Protein AF-A0A3N5V2M7-F1 (afdb_monomer_lite)

Structure (mmCIF, N/CA/C/O backbone):
data_AF-A0A3N5V2M7-F1
#
_entry.id   AF-A0A3N5V2M7-F1
#
loop_
_atom_site.group_PDB
_atom_site.id
_atom_site.type_symbol
_atom_site.label_atom_id
_atom_site.label_alt_id
_atom_site.label_comp_id
_atom_site.label_asym_id
_atom_site.label_entity_id
_atom_site.label_seq_id
_atom_site.pdbx_PDB_ins_code
_atom_site.Cartn_x
_atom_site.Cartn_y
_atom_site.Cartn_z
_atom_site.occupancy
_atom_site.B_iso_or_equiv
_atom_site.auth_seq_id
_atom_site.auth_comp_id
_atom_site.auth_asym_id
_atom_site.auth_atom_id
_atom_site.pdbx_PDB_model_num
ATOM 1 N N . MET A 1 1 ? -19.629 7.830 12.697 1.00 59.06 1 MET A N 1
ATOM 2 C CA . MET A 1 1 ? -18.990 6.710 11.971 1.00 59.06 1 MET A CA 1
ATOM 3 C C . MET A 1 1 ? -17.519 7.049 11.765 1.00 59.06 1 MET A C 1
ATOM 5 O O . MET A 1 1 ? -17.250 8.218 11.493 1.00 59.06 1 MET A O 1
ATOM 9 N N . PRO A 1 2 ? -16.573 6.112 11.951 1.00 68.38 2 PRO A N 1
ATOM 10 C CA . PRO A 1 2 ? -15.163 6.369 11.665 1.00 68.38 2 PRO A CA 1
ATOM 11 C C . PRO A 1 2 ? -15.012 6.788 10.198 1.00 68.38 2 PRO A C 1
ATOM 13 O O . PRO A 1 2 ? -15.528 6.112 9.312 1.00 68.38 2 PRO A O 1
ATOM 16 N N . LYS A 1 3 ? -14.360 7.926 9.935 1.00 85.25 3 LYS A N 1
ATOM 17 C CA . LYS A 1 3 ? -14.152 8.407 8.562 1.00 85.25 3 LYS A CA 1
ATOM 18 C C . LYS A 1 3 ? -13.081 7.541 7.899 1.00 85.25 3 LYS A C 1
ATOM 20 O O . LYS A 1 3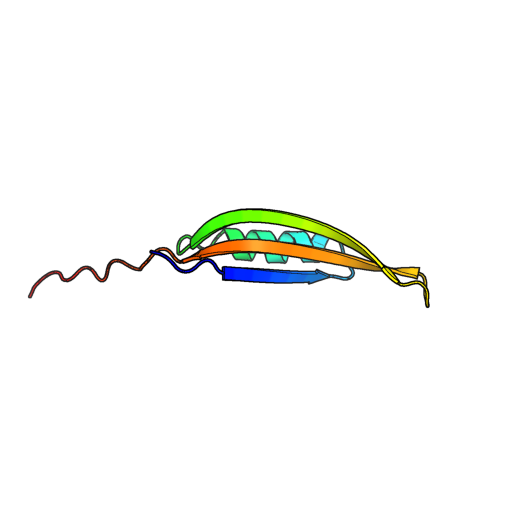 ? -11.953 7.499 8.395 1.00 85.25 3 LYS A O 1
ATOM 25 N N . GLU A 1 4 ? -13.440 6.872 6.807 1.00 91.94 4 GLU A N 1
ATOM 26 C CA . GLU A 1 4 ? -12.499 6.117 5.978 1.00 91.94 4 GLU A CA 1
ATOM 27 C C . GLU A 1 4 ? -11.376 7.035 5.471 1.00 91.94 4 GLU A C 1
ATOM 29 O O . GLU A 1 4 ? -11.596 8.207 5.147 1.00 91.94 4 GLU A O 1
ATOM 34 N N . ARG A 1 5 ? -10.154 6.505 5.454 1.00 93.75 5 ARG A N 1
ATOM 35 C CA . ARG A 1 5 ? -8.943 7.160 4.966 1.00 93.75 5 ARG A CA 1
ATOM 36 C C . ARG A 1 5 ? -8.231 6.249 3.977 1.00 93.75 5 ARG A C 1
ATOM 38 O O . ARG A 1 5 ? -8.326 5.028 4.065 1.00 93.75 5 ARG A O 1
ATOM 45 N N . ILE A 1 6 ? -7.475 6.870 3.079 1.00 95.00 6 ILE A N 1
ATOM 46 C CA . ILE A 1 6 ? -6.639 6.187 2.096 1.00 95.00 6 ILE A CA 1
ATOM 47 C C . ILE A 1 6 ? -5.200 6.638 2.321 1.00 95.00 6 ILE A C 1
ATOM 49 O O . ILE A 1 6 ? -4.932 7.838 2.409 1.00 95.00 6 ILE A O 1
ATOM 53 N N . LYS A 1 7 ? -4.279 5.682 2.428 1.00 95.12 7 LYS A N 1
ATOM 54 C CA . LYS A 1 7 ? -2.836 5.925 2.417 1.00 95.12 7 LYS A CA 1
ATOM 55 C C . LYS A 1 7 ? -2.261 5.368 1.120 1.00 95.12 7 LYS A C 1
ATOM 57 O O . LYS A 1 7 ? -2.526 4.222 0.776 1.00 95.12 7 LYS A O 1
ATOM 62 N N . PHE A 1 8 ? -1.495 6.197 0.422 1.00 94.88 8 PHE A N 1
ATOM 63 C CA . PHE A 1 8 ? -0.777 5.828 -0.790 1.00 94.88 8 PHE A CA 1
ATOM 64 C C . PHE A 1 8 ? 0.695 5.558 -0.472 1.00 94.88 8 PHE A C 1
ATOM 66 O O . PHE A 1 8 ? 1.299 6.305 0.309 1.00 94.88 8 PHE A O 1
ATOM 73 N N . PHE A 1 9 ? 1.240 4.521 -1.096 1.00 94.38 9 PHE A N 1
ATOM 74 C CA . PHE A 1 9 ? 2.649 4.150 -1.072 1.00 94.38 9 PHE A CA 1
ATOM 75 C C . PHE A 1 9 ? 3.151 4.006 -2.505 1.00 94.38 9 PHE A C 1
ATOM 77 O O . PHE A 1 9 ? 2.412 3.528 -3.364 1.00 94.38 9 PHE A O 1
ATOM 84 N N . ARG A 1 10 ? 4.400 4.410 -2.738 1.00 92.44 10 ARG A N 1
ATOM 85 C CA . ARG A 1 10 ? 5.102 4.274 -4.014 1.00 92.44 10 ARG A CA 1
ATOM 86 C C . ARG A 1 10 ? 6.556 3.934 -3.744 1.00 92.44 10 ARG A C 1
ATOM 88 O O . ARG A 1 10 ? 7.197 4.630 -2.962 1.00 92.44 10 ARG A O 1
ATOM 95 N N . SER A 1 11 ? 7.075 2.937 -4.445 1.00 91.12 11 SER A N 1
ATOM 96 C CA . SER A 1 11 ? 8.489 2.573 -4.419 1.00 91.12 11 SER A CA 1
ATOM 97 C C . SER A 1 11 ? 8.982 2.211 -5.816 1.00 91.12 11 SER A C 1
ATOM 99 O O . SER A 1 11 ? 8.216 1.722 -6.644 1.00 91.12 11 SER A O 1
ATOM 101 N N . TYR A 1 12 ? 10.272 2.419 -6.064 1.00 88.44 12 TYR A N 1
ATOM 102 C CA . TYR A 1 12 ? 10.965 1.913 -7.256 1.00 88.44 12 TYR A CA 1
ATOM 103 C C . TYR A 1 12 ? 11.465 0.471 -7.059 1.00 88.44 12 TYR A C 1
ATOM 105 O O . TYR A 1 12 ? 11.834 -0.203 -8.015 1.00 88.44 12 TYR A O 1
ATOM 113 N N . GLU A 1 13 ? 11.439 -0.022 -5.817 1.00 85.69 13 GLU A N 1
ATOM 114 C CA . GLU A 1 13 ? 11.871 -1.365 -5.433 1.00 85.69 13 GLU A CA 1
ATOM 115 C C . GLU A 1 13 ? 10.729 -2.119 -4.725 1.00 85.69 13 GLU A C 1
ATOM 117 O O . GLU A 1 13 ? 10.126 -1.560 -3.798 1.00 85.69 13 GLU A O 1
ATOM 122 N N . PRO A 1 14 ? 10.446 -3.390 -5.080 1.00 79.38 14 PRO A N 1
ATOM 123 C CA . PRO A 1 14 ? 9.367 -4.164 -4.457 1.00 79.38 14 PRO A CA 1
ATOM 124 C C . PRO A 1 14 ? 9.526 -4.295 -2.938 1.00 79.38 14 PRO A C 1
ATOM 126 O O . PRO A 1 14 ? 8.568 -4.102 -2.192 1.00 79.38 14 PRO A O 1
ATOM 129 N N . HIS A 1 15 ? 10.749 -4.576 -2.476 1.00 86.00 15 HIS A N 1
ATOM 130 C CA . HIS A 1 15 ? 11.034 -4.791 -1.056 1.00 86.00 15 HIS A CA 1
ATOM 131 C C . HIS A 1 15 ? 10.820 -3.531 -0.210 1.00 86.00 15 HIS A C 1
ATOM 133 O O . HIS A 1 15 ? 10.327 -3.633 0.911 1.00 86.00 15 HIS A O 1
ATOM 139 N N . GLY A 1 16 ? 11.128 -2.347 -0.751 1.00 87.12 16 GLY A N 1
ATOM 140 C CA . GLY A 1 16 ? 10.867 -1.080 -0.063 1.00 87.12 16 GLY A CA 1
ATOM 141 C C . GLY A 1 16 ? 9.371 -0.834 0.148 1.00 87.12 16 GLY A C 1
ATOM 142 O O . GLY A 1 16 ? 8.955 -0.437 1.233 1.00 87.12 16 GLY A O 1
ATOM 143 N N . LEU A 1 17 ? 8.543 -1.163 -0.854 1.00 90.88 17 LEU A N 1
ATOM 144 C CA . LEU A 1 17 ? 7.089 -1.021 -0.743 1.00 90.88 17 LEU A CA 1
ATOM 145 C C . LEU A 1 17 ? 6.514 -1.931 0.350 1.00 90.88 17 LEU A C 1
ATOM 147 O O . LEU A 1 17 ? 5.668 -1.508 1.136 1.00 90.88 17 LEU A O 1
ATOM 151 N N . GLU A 1 18 ? 6.971 -3.182 0.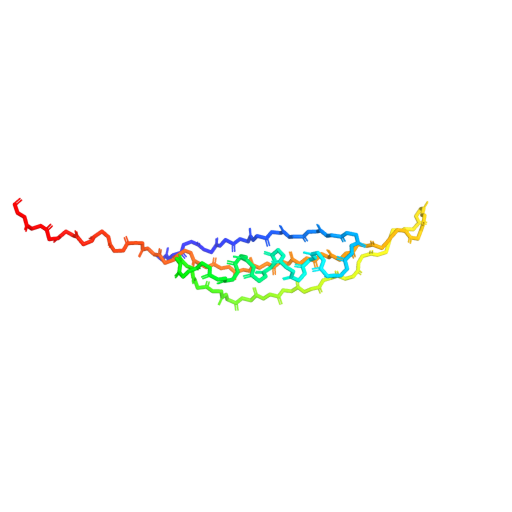393 1.00 90.31 18 GLU A N 1
ATOM 152 C CA . GLU A 1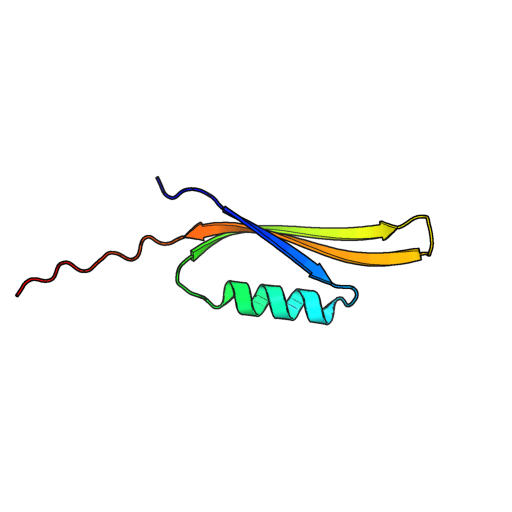 18 ? 6.521 -4.163 1.378 1.00 90.31 18 GLU A CA 1
ATOM 153 C C . GLU A 1 18 ? 6.869 -3.729 2.810 1.00 90.31 18 GLU A C 1
ATOM 155 O O . GLU A 1 18 ? 6.017 -3.801 3.697 1.00 90.31 18 GLU A O 1
ATOM 160 N N . GLN A 1 19 ? 8.082 -3.213 3.035 1.00 92.62 19 GLN A N 1
ATOM 161 C CA . GLN A 1 19 ? 8.508 -2.704 4.343 1.00 92.62 19 GLN A CA 1
ATOM 162 C C . GLN A 1 19 ? 7.652 -1.525 4.815 1.00 92.62 19 GLN A C 1
ATOM 164 O O . GLN A 1 19 ? 7.176 -1.531 5.952 1.00 92.62 19 GLN A O 1
ATOM 169 N N . ASP A 1 20 ? 7.405 -0.545 3.944 1.00 92.56 20 ASP A N 1
ATOM 170 C CA . ASP A 1 20 ? 6.598 0.630 4.281 1.00 92.56 20 ASP A CA 1
ATOM 171 C C . ASP A 1 20 ? 5.149 0.260 4.618 1.00 92.56 20 ASP A C 1
ATOM 173 O O . ASP A 1 20 ? 4.555 0.811 5.554 1.00 92.56 20 ASP A O 1
ATOM 177 N N . ILE A 1 21 ? 4.576 -0.688 3.870 1.00 93.62 21 ILE A N 1
ATOM 178 C CA . ILE A 1 21 ? 3.236 -1.207 4.139 1.00 93.62 21 ILE A CA 1
ATOM 179 C C . ILE A 1 21 ? 3.235 -1.965 5.463 1.00 93.62 21 ILE A C 1
ATOM 181 O O . ILE A 1 21 ? 2.383 -1.676 6.295 1.00 93.62 21 ILE A O 1
ATOM 185 N N . ASN A 1 22 ? 4.181 -2.871 5.712 1.00 93.25 22 ASN A N 1
ATOM 186 C CA . ASN A 1 22 ? 4.237 -3.640 6.959 1.00 93.25 22 ASN A CA 1
ATOM 187 C C . ASN A 1 22 ? 4.374 -2.732 8.185 1.00 93.25 22 ASN A C 1
ATOM 189 O O . ASN A 1 22 ? 3.566 -2.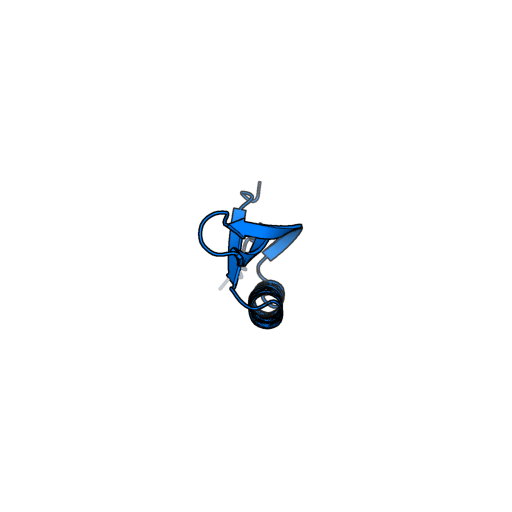830 9.109 1.00 93.25 22 ASN A O 1
ATOM 193 N N . HIS A 1 23 ? 5.293 -1.766 8.148 1.00 93.25 23 HIS A N 1
ATOM 194 C CA . HIS A 1 23 ? 5.426 -0.765 9.206 1.00 93.25 23 HIS A CA 1
ATOM 195 C C . HIS A 1 23 ? 4.136 0.052 9.380 1.00 93.25 23 HIS A C 1
ATOM 197 O O . HIS A 1 23 ? 3.711 0.361 10.498 1.00 93.25 23 HIS A O 1
ATOM 203 N N . PHE A 1 24 ? 3.447 0.379 8.279 1.00 92.75 24 PHE A N 1
ATOM 204 C CA . PHE A 1 24 ? 2.122 0.967 8.385 1.00 92.75 24 PHE A CA 1
ATOM 205 C C . PHE A 1 24 ? 1.150 0.011 9.072 1.00 92.75 24 PHE A C 1
ATOM 207 O O . PHE A 1 24 ? 0.460 0.466 9.971 1.00 92.75 24 PHE A O 1
ATOM 214 N N . LEU A 1 25 ? 1.077 -1.271 8.722 1.00 91.25 25 LEU A N 1
ATOM 215 C CA . LEU A 1 25 ? 0.123 -2.238 9.278 1.00 91.25 25 LEU A CA 1
ATOM 216 C C . LEU A 1 25 ? 0.317 -2.505 10.780 1.00 91.25 25 LEU A C 1
ATOM 218 O O . LEU A 1 25 ? -0.683 -2.634 11.483 1.00 91.25 25 LEU A O 1
ATOM 222 N N . GLU A 1 26 ? 1.553 -2.491 11.282 1.00 91.12 26 GLU A N 1
ATOM 223 C CA . GLU A 1 26 ? 1.895 -2.774 12.690 1.00 91.12 26 GLU A CA 1
ATOM 224 C C . GLU A 1 26 ? 1.208 -1.850 13.706 1.00 91.12 26 GLU A C 1
ATOM 226 O O . GLU A 1 26 ? 0.967 -2.224 14.852 1.00 91.12 26 GLU A O 1
ATOM 231 N N . ASN A 1 27 ? 0.854 -0.626 13.312 1.00 83.56 27 ASN A N 1
ATOM 232 C CA . ASN A 1 27 ? 0.239 0.310 14.245 1.00 83.56 27 ASN A CA 1
ATOM 233 C C . ASN A 1 27 ? -1.235 -0.065 14.549 1.00 83.56 27 ASN A C 1
ATOM 235 O O . ASN A 1 27 ? -2.134 0.095 13.718 1.00 83.56 27 ASN A O 1
ATOM 239 N N . GLU A 1 28 ? -1.500 -0.477 15.789 1.00 79.81 28 GLU A N 1
ATOM 240 C CA . GLU A 1 28 ? -2.800 -0.979 16.254 1.00 79.81 28 GLU A CA 1
ATOM 241 C C . GLU A 1 28 ? -3.934 0.061 16.272 1.00 79.81 28 GLU A C 1
ATOM 243 O O . GLU A 1 28 ? -5.097 -0.303 16.455 1.00 79.81 28 GLU A O 1
ATOM 248 N N . THR A 1 29 ? -3.646 1.348 16.059 1.00 87.69 29 THR A N 1
ATOM 249 C CA . THR A 1 29 ? -4.627 2.454 16.136 1.00 87.69 29 THR A CA 1
ATOM 250 C C . THR A 1 29 ? -5.544 2.571 14.914 1.00 87.69 29 THR A C 1
ATOM 252 O O . THR A 1 29 ? -6.250 3.566 14.746 1.00 87.69 29 THR A O 1
ATOM 255 N N . LYS A 1 30 ? -5.567 1.569 14.036 1.00 91.06 30 LYS A N 1
ATOM 256 C CA . LYS A 1 30 ? -6.408 1.546 12.833 1.00 91.06 30 LYS A CA 1
ATOM 257 C C . LYS A 1 30 ? -6.927 0.151 12.526 1.00 91.06 30 LYS A C 1
ATOM 259 O O . LYS A 1 30 ? -6.372 -0.848 12.973 1.00 91.06 30 LYS A O 1
ATOM 264 N N . VAL A 1 31 ? -8.012 0.110 11.767 1.00 91.25 31 VAL A N 1
ATOM 265 C CA . VAL A 1 31 ? -8.566 -1.097 11.155 1.00 91.25 31 VAL A CA 1
ATOM 266 C C . VAL A 1 31 ? -8.382 -0.962 9.654 1.00 91.25 31 VAL A C 1
ATOM 268 O O . VAL A 1 31 ? -8.864 0.000 9.051 1.00 91.25 31 VAL A O 1
ATOM 271 N N . VAL A 1 32 ? -7.646 -1.901 9.071 1.00 93.31 32 VAL A N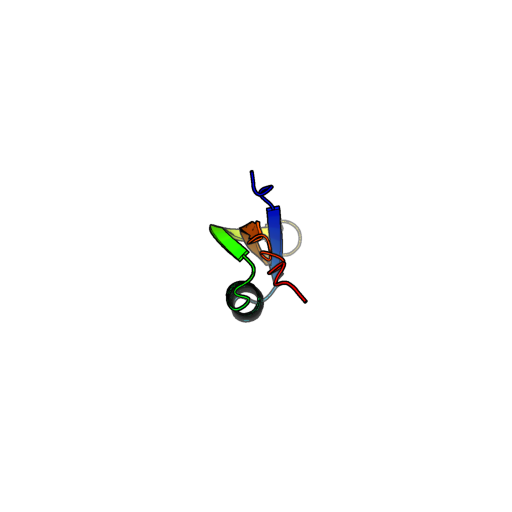 1
ATOM 272 C CA . VAL A 1 32 ? -7.422 -1.977 7.627 1.00 93.31 32 VAL A CA 1
ATOM 273 C C . VAL A 1 32 ? -8.629 -2.652 6.995 1.00 93.31 32 VAL A C 1
ATOM 275 O O . VAL A 1 32 ? -9.087 -3.684 7.476 1.00 93.31 32 VAL A O 1
ATOM 278 N N . MET A 1 33 ? -9.160 -2.023 5.954 1.00 93.44 33 MET A N 1
ATOM 279 C CA . MET A 1 33 ? -10.343 -2.484 5.233 1.00 93.44 33 MET A CA 1
ATOM 280 C C . MET A 1 33 ? -9.949 -3.219 3.955 1.00 93.44 33 MET A C 1
ATOM 282 O O . MET A 1 33 ? -10.551 -4.233 3.627 1.00 93.44 33 MET A O 1
ATOM 286 N N . ASP A 1 34 ? -8.967 -2.680 3.230 1.00 94.31 34 ASP A N 1
ATOM 287 C CA . ASP A 1 34 ? -8.562 -3.164 1.913 1.00 94.31 34 ASP A CA 1
ATOM 288 C C . ASP A 1 34 ? -7.148 -2.670 1.562 1.00 94.31 34 ASP A C 1
ATOM 290 O O . ASP A 1 34 ? -6.725 -1.601 2.024 1.00 94.31 34 ASP A O 1
ATOM 294 N N . ILE A 1 35 ? -6.435 -3.448 0.745 1.00 94.50 35 ILE A N 1
ATOM 295 C CA . ILE A 1 35 ? -5.117 -3.115 0.196 1.00 94.50 35 ILE A CA 1
ATOM 296 C C . ILE A 1 35 ? -5.107 -3.470 -1.291 1.00 94.50 35 ILE A C 1
ATOM 298 O O . ILE A 1 35 ? -5.294 -4.626 -1.661 1.00 94.50 35 ILE A O 1
ATOM 302 N N . THR A 1 36 ? -4.833 -2.488 -2.147 1.00 94.56 36 THR A N 1
ATOM 303 C CA . THR A 1 36 ? -4.692 -2.692 -3.595 1.00 94.56 36 THR A CA 1
ATOM 304 C C . THR A 1 36 ? -3.255 -2.430 -4.025 1.00 94.56 36 THR A C 1
ATOM 306 O O . THR A 1 36 ? -2.734 -1.351 -3.751 1.00 94.56 36 THR A O 1
ATOM 309 N N . PHE A 1 37 ? -2.643 -3.383 -4.731 1.00 91.19 37 PHE A N 1
ATOM 310 C CA . PHE A 1 37 ? -1.307 -3.252 -5.320 1.00 91.19 37 PHE A CA 1
ATOM 311 C C . PHE A 1 37 ? -1.403 -2.946 -6.813 1.00 91.19 37 PHE A C 1
ATOM 313 O O . PHE A 1 37 ? -2.201 -3.558 -7.525 1.00 91.19 37 PHE A O 1
ATOM 320 N N . LEU A 1 38 ? -0.588 -2.007 -7.287 1.00 89.06 38 LEU A N 1
ATOM 321 C CA . LEU A 1 38 ? -0.474 -1.648 -8.694 1.00 89.06 38 LEU A CA 1
ATOM 322 C C . LEU A 1 38 ? 0.988 -1.711 -9.125 1.00 89.06 38 LEU A C 1
ATOM 324 O O . LEU A 1 38 ? 1.890 -1.249 -8.431 1.00 89.06 38 LEU A O 1
ATOM 328 N N . HIS A 1 39 ? 1.197 -2.261 -10.313 1.00 83.69 39 HIS A N 1
ATOM 329 C CA . HIS A 1 39 ? 2.483 -2.261 -10.989 1.00 83.69 39 HIS A CA 1
ATOM 330 C C . HIS A 1 39 ? 2.405 -1.258 -12.142 1.00 83.69 39 HIS A C 1
ATOM 332 O O . HIS A 1 39 ? 1.679 -1.479 -13.113 1.00 83.69 39 HIS A O 1
ATOM 338 N N . THR A 1 40 ? 3.103 -0.134 -12.003 1.00 80.81 40 THR A N 1
ATOM 339 C CA . THR A 1 40 ? 3.037 0.989 -12.942 1.00 80.81 40 THR A CA 1
ATOM 340 C C . THR A 1 40 ? 4.307 1.016 -13.785 1.00 80.81 40 THR A C 1
ATOM 342 O O . THR A 1 40 ? 5.401 1.178 -13.252 1.00 80.81 40 THR A O 1
ATOM 345 N N . VAL A 1 41 ? 4.161 0.898 -15.107 1.00 78.38 41 VAL A N 1
ATOM 346 C CA . VAL A 1 41 ? 5.261 1.036 -16.077 1.00 78.38 41 VAL A CA 1
ATOM 347 C C . VAL A 1 41 ? 5.076 2.347 -16.837 1.00 78.38 41 VAL A C 1
ATOM 349 O O . VAL A 1 41 ? 4.035 2.543 -17.470 1.00 78.38 41 VAL A O 1
ATOM 352 N N . THR A 1 42 ? 6.049 3.262 -16.784 1.00 77.31 42 THR A N 1
ATOM 353 C CA . THR A 1 42 ? 5.966 4.525 -17.538 1.00 77.31 42 THR A CA 1
ATOM 354 C C . THR A 1 42 ? 6.523 4.357 -18.952 1.00 77.31 42 THR A C 1
ATOM 356 O O . THR A 1 42 ? 7.598 3.802 -19.179 1.00 77.31 42 THR A O 1
ATOM 359 N N . GLY A 1 43 ? 5.785 4.870 -19.941 1.00 60.19 43 GLY A N 1
ATOM 360 C CA . GLY A 1 43 ? 6.124 4.704 -21.359 1.00 60.19 43 GLY A CA 1
ATOM 361 C C . GLY A 1 43 ? 7.369 5.464 -21.831 1.00 60.19 43 GLY A C 1
ATOM 362 O O . GLY A 1 43 ? 7.787 5.265 -22.965 1.00 60.19 43 GLY A O 1
ATOM 363 N N . HIS A 1 44 ? 7.962 6.328 -20.999 1.00 63.56 44 HIS A N 1
ATOM 364 C CA . HIS A 1 44 ? 9.047 7.230 -21.410 1.00 63.56 44 HIS A CA 1
ATOM 365 C C . HIS A 1 44 ? 10.455 6.808 -20.953 1.00 63.56 44 HIS A C 1
ATOM 367 O O . HIS A 1 44 ? 11.414 7.540 -21.188 1.00 63.56 44 HIS A O 1
ATOM 373 N N . GLY A 1 45 ? 10.597 5.625 -20.347 1.00 64.12 45 GLY A N 1
ATOM 374 C CA . GLY A 1 45 ? 11.897 5.126 -19.885 1.00 64.12 45 GLY A CA 1
ATOM 375 C C . GLY A 1 45 ? 11.909 3.693 -19.352 1.00 64.12 45 GLY A C 1
ATOM 376 O O . GLY A 1 45 ? 12.926 3.279 -18.809 1.00 64.12 45 GLY A O 1
ATOM 377 N N . ASN A 1 46 ? 10.806 2.937 -19.487 1.00 71.06 46 ASN A N 1
ATOM 378 C CA . ASN A 1 46 ? 10.603 1.651 -18.805 1.00 71.06 46 ASN A CA 1
ATOM 379 C C . ASN A 1 46 ? 10.828 1.744 -17.286 1.00 71.06 46 ASN A C 1
ATOM 381 O O . ASN A 1 46 ? 11.255 0.773 -16.663 1.00 71.06 46 ASN A O 1
ATOM 385 N N . GLU A 1 47 ? 10.564 2.904 -16.681 1.00 80.56 47 GLU A N 1
ATOM 386 C CA . GLU A 1 47 ? 10.637 3.013 -15.231 1.00 80.56 47 GLU A CA 1
ATOM 387 C C . GLU A 1 47 ? 9.476 2.227 -14.633 1.00 80.56 47 GLU A C 1
ATOM 389 O O . GLU A 1 47 ? 8.317 2.360 -15.050 1.00 80.56 47 GLU A O 1
ATOM 394 N N . ILE A 1 48 ? 9.820 1.386 -13.667 1.00 84.81 48 ILE A N 1
ATOM 395 C CA . ILE A 1 48 ? 8.883 0.535 -12.958 1.00 84.81 48 ILE A CA 1
ATOM 396 C C . ILE A 1 48 ? 8.673 1.120 -11.568 1.00 84.81 48 ILE A C 1
ATOM 398 O O . ILE A 1 48 ? 9.627 1.350 -10.826 1.00 84.81 48 ILE A O 1
ATOM 402 N N . PHE A 1 49 ? 7.407 1.316 -11.218 1.00 87.56 49 PHE A N 1
ATOM 403 C CA . PHE A 1 49 ? 6.978 1.710 -9.888 1.00 87.56 49 PHE A CA 1
ATOM 404 C C . PHE A 1 49 ? 6.020 0.665 -9.336 1.00 87.56 49 PHE A C 1
ATOM 406 O O . PHE A 1 49 ? 5.163 0.128 -10.045 1.00 87.56 49 PHE A O 1
ATOM 413 N N . TYR A 1 50 ? 6.135 0.437 -8.040 1.00 90.31 50 TYR A N 1
ATOM 414 C CA . TYR A 1 50 ? 5.215 -0.364 -7.261 1.00 90.31 50 TYR A CA 1
ATOM 415 C C . TYR A 1 50 ? 4.409 0.597 -6.399 1.00 90.31 50 TYR A C 1
ATOM 417 O O . TYR A 1 50 ? 4.956 1.274 -5.527 1.00 90.31 50 TYR A O 1
ATOM 425 N N . ASP A 1 51 ? 3.115 0.669 -6.676 1.00 92.50 51 ASP A N 1
ATOM 426 C CA . ASP A 1 51 ? 2.168 1.526 -5.982 1.00 92.50 51 ASP A CA 1
ATOM 427 C C . ASP A 1 51 ? 1.248 0.664 -5.105 1.00 92.50 51 ASP A C 1
ATOM 429 O O . ASP A 1 51 ? 0.880 -0.455 -5.471 1.00 92.50 51 ASP A O 1
ATOM 433 N N . ALA A 1 52 ? 0.835 1.185 -3.951 1.00 94.44 52 ALA A N 1
ATOM 434 C CA . ALA A 1 52 ? -0.194 0.554 -3.133 1.00 94.44 52 ALA A CA 1
ATOM 435 C C . ALA A 1 52 ? -1.137 1.572 -2.494 1.00 94.44 52 ALA A C 1
ATOM 437 O O . ALA A 1 52 ? -0.727 2.645 -2.044 1.00 94.44 52 ALA A O 1
ATOM 438 N N . TYR A 1 53 ? -2.410 1.197 -2.403 1.00 95.12 53 TYR A N 1
ATOM 439 C CA . TYR A 1 53 ? -3.444 1.951 -1.704 1.00 95.12 53 TYR A CA 1
ATOM 440 C C . TYR A 1 53 ? -3.943 1.133 -0.523 1.00 95.12 53 TYR A C 1
ATOM 442 O O . TYR A 1 53 ? -4.477 0.043 -0.708 1.00 95.12 53 TYR A O 1
ATOM 450 N N . VAL A 1 54 ? -3.809 1.672 0.686 1.00 95.31 54 VAL A N 1
ATOM 451 C CA . VAL A 1 54 ? -4.356 1.065 1.902 1.00 95.31 54 VAL A CA 1
ATOM 452 C C . VAL A 1 54 ? -5.559 1.876 2.362 1.00 95.31 54 VAL A C 1
ATOM 454 O O . VAL A 1 54 ? -5.428 3.050 2.728 1.00 95.31 54 VAL A O 1
ATOM 457 N N . ARG A 1 55 ? -6.736 1.250 2.363 1.00 95.56 55 ARG A N 1
ATOM 458 C CA . ARG A 1 55 ? -7.978 1.818 2.900 1.00 95.56 55 ARG A CA 1
ATOM 459 C C . ARG A 1 55 ? -8.112 1.416 4.360 1.00 95.56 55 ARG A C 1
ATOM 461 O O . ARG A 1 55 ? -8.017 0.238 4.700 1.00 95.56 55 ARG A O 1
ATOM 468 N N . TYR A 1 56 ? -8.327 2.386 5.242 1.00 94.56 56 TYR A N 1
ATOM 469 C CA . TYR A 1 56 ? -8.384 2.136 6.680 1.00 94.56 56 TYR A CA 1
ATOM 470 C C . TYR A 1 56 ? -9.314 3.101 7.408 1.00 94.56 56 TYR A C 1
ATOM 472 O O . TYR A 1 56 ? -9.587 4.213 6.958 1.00 94.56 56 TYR A O 1
ATOM 480 N N . THR A 1 57 ? -9.761 2.696 8.591 1.00 93.12 57 THR A N 1
ATOM 481 C CA . THR A 1 57 ? -10.423 3.581 9.550 1.00 93.12 57 THR A CA 1
ATOM 482 C C . THR A 1 57 ? -9.540 3.732 10.787 1.00 93.12 57 THR A C 1
ATOM 484 O O . THR A 1 57 ? -9.028 2.734 11.298 1.00 93.12 57 THR A O 1
ATOM 487 N N . PRO A 1 58 ? -9.303 4.954 11.296 1.00 89.69 58 PRO A N 1
ATOM 488 C CA . PRO A 1 58 ? -8.687 5.111 12.606 1.00 89.69 58 PRO A CA 1
ATOM 489 C C . PRO A 1 58 ? -9.594 4.477 13.663 1.00 89.69 58 PRO A C 1
ATOM 491 O O . PRO A 1 58 ? -10.795 4.764 13.693 1.00 89.69 58 PRO A O 1
ATOM 494 N N . LYS A 1 59 ? -9.033 3.657 14.552 1.00 85.56 59 LYS A N 1
ATOM 495 C CA . LYS A 1 59 ? -9.714 3.324 15.800 1.00 85.56 59 LYS A CA 1
ATOM 496 C C . LYS A 1 59 ? -9.794 4.633 16.574 1.00 85.56 59 LYS A C 1
ATOM 498 O O . LYS A 1 59 ? -8.771 5.269 16.821 1.00 85.56 59 LYS A O 1
ATOM 503 N N . SER A 1 60 ? -11.001 5.082 16.906 1.00 69.25 60 SER A N 1
ATOM 504 C CA . SER A 1 60 ? -11.146 6.151 17.888 1.00 69.25 60 SER A CA 1
ATOM 505 C C . SER A 1 60 ? -10.379 5.694 19.120 1.00 69.25 60 SER A C 1
ATOM 507 O O . SER A 1 60 ? -10.720 4.654 19.681 1.00 69.25 60 SER A O 1
ATOM 509 N N . ALA A 1 61 ? -9.334 6.420 19.522 1.00 57.56 61 ALA A N 1
ATOM 510 C CA . ALA A 1 61 ? -8.837 6.275 20.875 1.00 57.56 61 ALA A CA 1
ATOM 511 C C . ALA A 1 61 ? -10.047 6.580 21.753 1.00 57.56 61 ALA A C 1
ATOM 513 O O . ALA A 1 61 ? -10.504 7.727 21.811 1.00 57.56 61 ALA A O 1
ATOM 514 N N . SER A 1 62 ? -10.641 5.547 22.343 1.00 49.91 62 SER A N 1
ATOM 515 C CA . SER A 1 62 ? -11.506 5.722 23.489 1.00 49.91 62 SER A CA 1
ATOM 516 C C . SER A 1 62 ? -10.642 6.501 24.465 1.00 49.91 62 SER A C 1
ATOM 518 O O . SER A 1 62 ? -9.725 5.946 25.061 1.00 49.91 62 SER A O 1
ATOM 520 N N . LYS A 1 63 ? -10.838 7.822 24.549 1.00 50.12 63 LYS A N 1
ATOM 521 C CA . LYS A 1 63 ? -10.402 8.567 25.718 1.00 50.12 63 LYS A CA 1
ATOM 522 C C . LYS A 1 63 ? -11.128 7.869 26.851 1.00 50.12 63 LYS A C 1
ATOM 524 O O . LYS A 1 63 ? -12.327 8.089 27.018 1.00 50.12 63 LYS A O 1
ATOM 529 N N . SER A 1 64 ? -10.430 6.982 27.548 1.00 45.72 64 SER A N 1
ATOM 530 C CA . SER A 1 64 ? -10.816 6.511 28.861 1.00 45.72 64 SER A CA 1
ATOM 531 C C . SER A 1 64 ? -10.970 7.771 29.703 1.00 45.72 64 SER A C 1
ATOM 533 O O . SER A 1 64 ? -10.003 8.327 30.211 1.00 45.72 64 SER A O 1
ATOM 535 N N . LYS A 1 65 ? -12.190 8.312 29.750 1.00 48.16 65 LYS A N 1
ATOM 536 C CA . LYS A 1 65 ? -12.634 9.154 30.849 1.00 48.16 65 LYS A CA 1
ATOM 537 C C . LYS A 1 65 ? -12.855 8.202 32.027 1.00 48.16 65 LYS A C 1
ATOM 539 O O . LYS A 1 65 ? -13.988 7.890 32.361 1.00 48.16 65 LYS A O 1
ATOM 544 N N . GLU A 1 66 ? -11.770 7.710 32.605 1.00 47.69 66 GLU A N 1
ATOM 545 C CA . GLU A 1 66 ? -11.700 7.508 34.051 1.00 47.69 66 GLU A CA 1
ATOM 546 C C . GLU A 1 66 ? -11.123 8.844 34.543 1.00 47.69 66 GLU A C 1
ATOM 548 O O . GLU A 1 66 ? -10.048 9.249 34.122 1.00 47.69 66 GLU A O 1
ATOM 553 N N . GLY A 1 67 ? -11.882 9.725 35.186 1.00 46.16 67 GLY A N 1
ATOM 554 C CA . GLY A 1 67 ? -12.553 9.439 36.442 1.00 46.16 67 GLY A CA 1
ATOM 555 C C . GLY A 1 67 ? -11.533 9.626 37.562 1.00 46.16 67 GLY A C 1
ATOM 556 O O . GLY A 1 67 ? -10.981 8.642 38.037 1.00 46.16 67 GLY A O 1
ATOM 557 N N . SER A 1 68 ? -11.233 10.874 37.928 1.00 39.16 68 SER A N 1
ATOM 558 C CA . SER A 1 68 ? -10.589 11.276 39.190 1.00 39.16 68 SER A CA 1
ATOM 559 C C . SER A 1 68 ? -10.885 12.747 39.441 1.00 39.16 68 SER A C 1
ATOM 561 O O . SER A 1 68 ? -10.716 13.537 38.482 1.00 39.16 68 SER A O 1
#

Foldseek 3Di:
DFDKDKDKDKDLDPVVRVVVVVVVVPDPQKDWDDKDWDWDQDPPPRRTMIMMIIIIGGNPPPPPPDDD

Sequence (68 aa):
MPKERIKFFRSYEPHGLEQDINHFLENETKVVMDITFLHTVTGHGNEIFYDAYVRYTPKSASKSKEGS

Secondary structure (DSSP, 8-state):
-PPPEEEEEEESSHHHHHHHHHHHHH-TTEEEEEEEEEEEE-TTT--EEEEEEEEEEEPP--------

Radius of gyration: 16.48 Å; chains: 1; bounding box: 31×16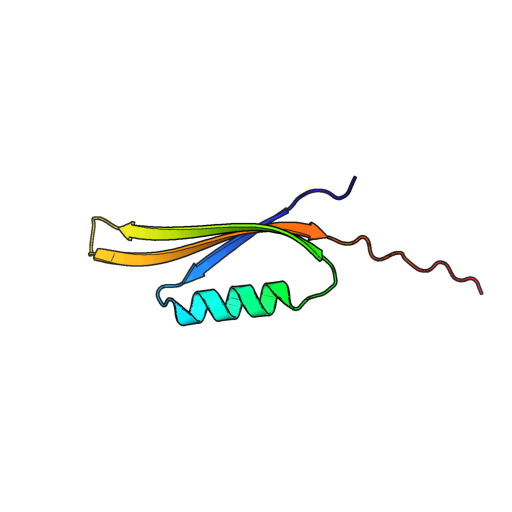×61 Å

pLDDT: mean 82.43, std 15.4, range [39.16, 95.56]